Protein AF-A0A2M7T8J0-F1 (afdb_monomer_lite)

Structure (mmCIF, N/CA/C/O backbone):
data_AF-A0A2M7T8J0-F1
#
_entry.id   AF-A0A2M7T8J0-F1
#
loop_
_atom_site.group_PDB
_atom_site.id
_atom_site.type_symbol
_atom_site.label_atom_id
_atom_site.label_alt_id
_atom_site.label_comp_id
_atom_site.label_asym_id
_atom_site.label_entity_id
_atom_site.label_seq_id
_atom_site.pdbx_PDB_ins_code
_atom_site.Cartn_x
_atom_site.Cartn_y
_atom_site.Cartn_z
_atom_site.occupancy
_atom_site.B_iso_or_equiv
_atom_site.auth_seq_id
_atom_site.auth_comp_id
_atom_site.auth_asym_id
_atom_site.auth_atom_id
_atom_site.pdbx_PDB_model_num
ATOM 1 N N . MET A 1 1 ? 11.768 3.349 -6.815 1.00 80.25 1 MET A N 1
ATOM 2 C CA . MET A 1 1 ? 11.225 2.144 -6.154 1.00 80.25 1 MET A CA 1
ATOM 3 C C . MET A 1 1 ? 11.267 2.383 -4.659 1.00 80.25 1 MET A C 1
ATOM 5 O O . MET A 1 1 ? 12.247 2.940 -4.176 1.00 80.25 1 MET A O 1
ATOM 9 N N . LEU A 1 2 ? 10.201 2.019 -3.961 1.00 85.56 2 LEU A N 1
ATOM 10 C CA . LEU A 1 2 ? 9.943 2.386 -2.576 1.00 85.56 2 LEU A CA 1
ATOM 11 C C . LEU A 1 2 ? 9.767 1.124 -1.738 1.00 85.56 2 LEU A C 1
ATOM 13 O O . LEU A 1 2 ? 9.257 0.106 -2.217 1.00 85.56 2 LEU A O 1
ATOM 17 N N . ILE A 1 3 ? 10.123 1.220 -0.465 1.00 88.06 3 ILE A N 1
ATOM 18 C CA . ILE A 1 3 ? 9.613 0.311 0.552 1.00 88.06 3 ILE A CA 1
ATOM 19 C C . ILE A 1 3 ? 8.558 1.056 1.353 1.00 88.06 3 ILE A C 1
ATOM 21 O O . ILE A 1 3 ? 8.827 2.097 1.953 1.00 88.06 3 ILE A O 1
ATOM 25 N N . SER A 1 4 ? 7.346 0.513 1.338 1.00 88.94 4 SER A N 1
ATOM 26 C CA . SER A 1 4 ? 6.214 1.036 2.096 1.00 88.94 4 SER A CA 1
ATOM 27 C C . SER A 1 4 ? 5.883 0.070 3.222 1.00 88.94 4 SER A C 1
ATOM 29 O O . SER A 1 4 ? 5.496 -1.067 2.962 1.00 88.94 4 SER A O 1
ATOM 31 N N . THR A 1 5 ? 6.020 0.517 4.464 1.00 91.62 5 THR A N 1
ATOM 32 C CA . THR A 1 5 ? 5.538 -0.211 5.638 1.00 91.62 5 THR A CA 1
ATOM 33 C C . THR A 1 5 ? 4.176 0.346 6.037 1.00 91.62 5 THR A C 1
ATOM 35 O O . THR A 1 5 ? 4.039 1.543 6.294 1.00 91.62 5 THR A O 1
ATOM 38 N N . VAL A 1 6 ? 3.170 -0.522 6.089 1.00 92.12 6 VAL A N 1
ATOM 39 C CA . VAL A 1 6 ? 1.808 -0.210 6.528 1.00 92.12 6 VAL A CA 1
ATOM 40 C C . VA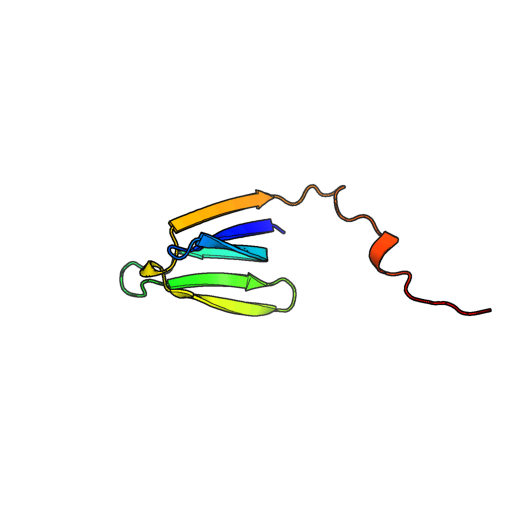L A 1 6 ? 1.583 -0.871 7.883 1.00 92.12 6 VAL A C 1
ATOM 42 O O . VAL A 1 6 ? 1.623 -2.096 7.989 1.00 92.12 6 VAL A O 1
ATOM 45 N N . LEU A 1 7 ? 1.352 -0.050 8.906 1.00 94.56 7 LEU A N 1
ATOM 46 C CA . LEU A 1 7 ? 0.917 -0.483 10.230 1.00 94.56 7 LEU A CA 1
ATOM 47 C C . LEU A 1 7 ? -0.610 -0.440 10.274 1.00 94.56 7 LEU A C 1
ATOM 49 O O . LEU A 1 7 ? -1.215 0.616 10.054 1.00 94.56 7 LEU A O 1
ATOM 53 N N . PHE A 1 8 ? -1.223 -1.573 10.582 1.00 94.25 8 PHE A N 1
ATOM 54 C CA . PHE A 1 8 ? -2.665 -1.742 10.668 1.00 94.25 8 PHE A CA 1
ATOM 55 C C . PHE A 1 8 ? -3.188 -1.437 12.076 1.00 94.25 8 PHE A C 1
ATOM 57 O O . PHE A 1 8 ? -2.450 -1.403 13.066 1.00 94.25 8 PHE A O 1
ATOM 64 N N . THR A 1 9 ? -4.489 -1.169 12.184 1.00 93.75 9 THR A N 1
ATOM 65 C CA . THR A 1 9 ? -5.146 -0.850 13.463 1.00 93.75 9 THR A CA 1
ATOM 66 C C . THR A 1 9 ? -5.181 -2.022 14.439 1.00 93.75 9 THR A C 1
ATOM 68 O O . THR A 1 9 ? -5.269 -1.801 15.644 1.00 93.75 9 THR A O 1
ATOM 71 N N . ASP A 1 10 ? -5.107 -3.251 13.932 1.00 94.19 10 ASP A N 1
ATOM 72 C CA . ASP A 1 10 ? -4.999 -4.482 14.724 1.00 94.19 10 ASP A CA 1
ATOM 73 C C . ASP A 1 10 ? -3.569 -4.753 15.231 1.00 94.19 10 ASP A C 1
ATOM 75 O O . ASP A 1 10 ? -3.362 -5.666 16.030 1.00 94.19 10 ASP A O 1
ATOM 79 N N . GLY A 1 11 ? -2.599 -3.926 14.826 1.00 93.62 11 GLY A N 1
ATOM 80 C CA . GLY A 1 11 ? -1.190 -4.061 15.177 1.00 93.62 11 GLY A CA 1
ATOM 81 C C . GLY A 1 11 ? -0.375 -4.901 14.195 1.00 93.62 11 GLY A C 1
ATOM 82 O O . GLY A 1 11 ? 0.821 -5.062 14.427 1.00 93.62 11 GLY A O 1
ATOM 83 N N . GLU A 1 12 ? -0.970 -5.416 13.114 1.00 95.12 12 GLU A N 1
ATOM 84 C CA . GLU A 1 12 ? -0.216 -6.064 12.042 1.00 95.12 12 GLU A CA 1
ATOM 85 C C . GLU A 1 12 ? 0.670 -5.036 11.318 1.00 95.12 12 GLU A C 1
ATOM 87 O O . GLU A 1 12 ? 0.278 -3.888 11.105 1.00 95.12 12 GLU A O 1
ATOM 92 N N . GLU A 1 13 ? 1.868 -5.446 10.911 1.00 94.12 13 GLU A N 1
ATOM 93 C CA . GLU A 1 13 ? 2.748 -4.659 10.050 1.00 94.12 13 GLU A CA 1
ATOM 94 C C . GLU A 1 13 ? 3.003 -5.428 8.758 1.00 94.12 13 GLU A C 1
ATOM 96 O O . GLU A 1 13 ? 3.427 -6.585 8.786 1.00 94.12 13 GLU A O 1
ATOM 101 N N . ARG A 1 14 ? 2.769 -4.784 7.610 1.00 92.62 14 ARG A N 1
ATOM 102 C CA . ARG A 1 14 ? 3.136 -5.339 6.300 1.00 92.62 14 ARG A CA 1
ATOM 103 C C . ARG A 1 14 ? 4.057 -4.402 5.557 1.00 92.62 14 ARG A C 1
ATOM 105 O O . ARG A 1 14 ? 3.855 -3.190 5.545 1.00 92.62 14 ARG A O 1
ATOM 112 N N . GLN A 1 15 ? 5.041 -4.991 4.894 1.00 91.12 15 GLN A N 1
ATOM 113 C CA . GLN A 1 15 ? 5.990 -4.273 4.068 1.00 91.12 15 GLN A CA 1
ATOM 114 C C . GLN A 1 15 ? 5.776 -4.624 2.598 1.00 91.12 15 GLN A C 1
ATOM 116 O O . GLN A 1 15 ? 5.667 -5.794 2.235 1.00 91.12 15 GLN A O 1
ATOM 121 N N . PHE A 1 16 ? 5.739 -3.597 1.756 1.00 89.31 16 PHE A N 1
ATOM 122 C CA . PHE A 1 16 ? 5.527 -3.714 0.322 1.00 89.31 16 PHE A CA 1
ATOM 123 C C . PHE A 1 16 ? 6.691 -3.094 -0.436 1.00 89.31 16 PHE A C 1
ATOM 125 O O . PHE A 1 16 ? 7.129 -1.980 -0.133 1.00 89.31 16 PHE A O 1
ATOM 132 N N . ARG A 1 17 ? 7.156 -3.804 -1.464 1.00 89.12 17 ARG A N 1
ATOM 133 C CA . ARG A 1 17 ? 8.060 -3.263 -2.477 1.00 89.12 17 ARG A CA 1
ATOM 134 C C . ARG A 1 17 ? 7.207 -2.644 -3.581 1.00 89.12 17 ARG A C 1
ATOM 136 O O . ARG A 1 17 ? 6.676 -3.362 -4.424 1.00 89.12 17 ARG A O 1
ATOM 143 N N . ALA A 1 18 ? 7.061 -1.326 -3.536 1.00 87.00 18 ALA A N 1
ATOM 144 C CA . ALA A 1 18 ? 6.131 -0.584 -4.376 1.00 87.00 18 ALA A CA 1
ATOM 145 C C . ALA A 1 18 ? 6.865 0.298 -5.397 1.00 87.00 18 ALA A C 1
ATOM 147 O O . ALA A 1 18 ? 7.966 0.798 -5.141 1.00 87.00 18 ALA A O 1
ATOM 148 N N . GLU A 1 19 ? 6.255 0.518 -6.554 1.00 88.81 19 GLU A N 1
ATOM 149 C CA . GLU A 1 19 ? 6.647 1.591 -7.472 1.00 88.81 19 GLU A CA 1
ATOM 150 C C . GLU A 1 19 ? 6.082 2.924 -7.002 1.00 88.81 19 GLU A C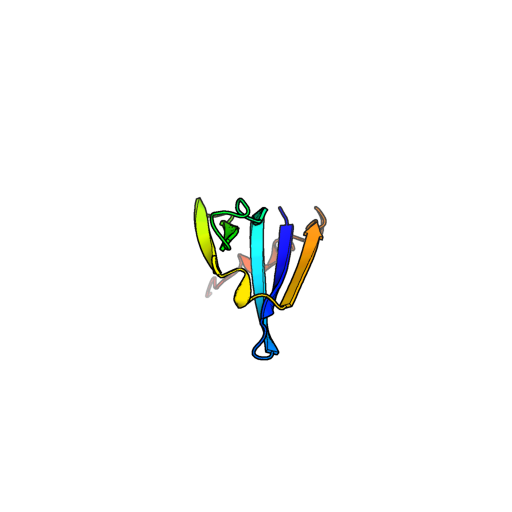 1
ATOM 152 O O . GLU A 1 19 ? 6.811 3.915 -6.932 1.00 88.81 19 GLU A O 1
ATOM 157 N N . SER A 1 20 ? 4.809 2.911 -6.610 1.00 87.44 20 SER A N 1
ATOM 158 C CA . SER A 1 20 ? 4.078 4.058 -6.091 1.00 87.44 20 SER A CA 1
ATOM 159 C C . SER A 1 20 ? 3.103 3.647 -4.996 1.00 87.44 20 SER A C 1
ATOM 161 O O . SER A 1 20 ? 2.610 2.520 -4.942 1.00 87.44 20 SER A O 1
ATOM 163 N N . LEU A 1 21 ? 2.818 4.600 -4.112 1.00 87.44 21 LEU A N 1
ATOM 164 C CA . LEU A 1 21 ? 1.747 4.498 -3.135 1.00 87.44 21 LEU A CA 1
ATOM 165 C C . LEU A 1 21 ? 0.862 5.731 -3.273 1.00 87.44 21 LEU A C 1
ATOM 167 O O . LEU A 1 21 ? 1.350 6.860 -3.221 1.00 87.44 21 LEU A O 1
ATOM 171 N N . SER A 1 22 ? -0.437 5.500 -3.434 1.00 87.00 22 SER A N 1
ATOM 172 C CA . SER A 1 22 ? -1.437 6.554 -3.560 1.00 87.00 22 SER A CA 1
ATOM 173 C C . SER A 1 22 ? -2.496 6.371 -2.485 1.00 87.00 22 SER A C 1
ATOM 175 O O . SER A 1 22 ? -3.092 5.303 -2.356 1.00 87.00 22 SER A O 1
ATOM 177 N N . VAL A 1 23 ? -2.758 7.416 -1.706 1.00 82.00 23 VAL A N 1
ATOM 178 C CA . VAL A 1 23 ? -3.951 7.450 -0.855 1.00 82.00 23 VAL A CA 1
ATOM 179 C C . VAL A 1 23 ? -5.103 7.875 -1.759 1.00 82.00 23 VAL A C 1
ATOM 181 O O . VAL A 1 23 ? -5.039 8.946 -2.363 1.00 82.00 23 VAL A O 1
ATOM 184 N N . GLY A 1 24 ? -6.096 6.999 -1.914 1.00 73.69 24 GLY A N 1
ATOM 185 C CA . GLY A 1 24 ? -7.246 7.209 -2.788 1.00 73.69 24 GLY A CA 1
ATOM 186 C C . GLY A 1 24 ? -8.017 8.475 -2.430 1.00 73.69 24 GLY A C 1
ATOM 187 O O . GLY A 1 24 ? -7.843 9.057 -1.353 1.00 73.69 24 GLY A O 1
ATOM 188 N N . ALA A 1 25 ? -8.883 8.915 -3.343 1.00 68.50 25 ALA A N 1
ATOM 189 C CA . ALA A 1 25 ? -9.693 10.100 -3.100 1.00 68.50 25 ALA A CA 1
ATOM 190 C C . ALA A 1 25 ? -10.540 9.921 -1.817 1.00 68.50 25 ALA A C 1
ATOM 192 O O . ALA A 1 25 ? -10.870 8.792 -1.447 1.00 68.50 25 ALA A O 1
ATOM 193 N N . PRO A 1 26 ? -10.965 11.006 -1.141 1.00 59.66 26 PRO A N 1
ATOM 194 C CA . PRO A 1 26 ? -11.796 10.914 0.068 1.00 59.66 26 PRO A CA 1
ATOM 195 C C . PRO A 1 26 ? -13.079 10.080 -0.106 1.00 59.66 26 PRO A C 1
ATOM 197 O O . PRO A 1 26 ? -13.620 9.562 0.864 1.00 59.66 26 PRO A O 1
ATOM 200 N N . SER A 1 27 ? -13.572 9.948 -1.341 1.00 68.81 27 SER A N 1
ATOM 201 C CA . SER A 1 27 ? -14.711 9.102 -1.710 1.00 68.81 27 SER A CA 1
ATOM 202 C C . SER A 1 27 ? -14.398 7.605 -1.749 1.00 68.81 27 SER A C 1
ATOM 204 O O . SER A 1 27 ? -15.315 6.794 -1.685 1.00 68.81 27 SER A O 1
ATOM 206 N N . GLU A 1 28 ? -13.129 7.236 -1.888 1.00 73.81 28 GLU A N 1
ATOM 207 C CA . GLU A 1 28 ? -12.686 5.859 -2.096 1.00 73.81 28 GLU A CA 1
ATOM 208 C C . GLU A 1 28 ? -12.279 5.185 -0.784 1.00 73.81 28 GLU A C 1
ATOM 210 O O . GLU A 1 28 ? -12.485 3.987 -0.655 1.00 73.81 28 GLU A O 1
ATOM 215 N N . ASN A 1 29 ? -11.791 5.929 0.221 1.00 85.50 29 ASN A N 1
ATOM 216 C CA . ASN A 1 29 ? -11.378 5.384 1.528 1.00 85.50 29 ASN A CA 1
ATOM 217 C C . ASN A 1 29 ? -10.434 4.171 1.411 1.00 85.50 29 ASN A C 1
ATOM 219 O O . ASN A 1 29 ? -10.529 3.210 2.180 1.00 85.50 29 ASN A O 1
ATOM 223 N N . LEU A 1 30 ? -9.516 4.210 0.449 1.00 91.31 30 LEU A N 1
ATOM 224 C CA . LEU A 1 30 ? -8.583 3.129 0.142 1.00 91.31 30 LEU A CA 1
ATOM 225 C C . LEU A 1 30 ? -7.169 3.696 0.008 1.00 91.31 30 LEU A C 1
ATOM 227 O O . LEU A 1 30 ? -6.971 4.837 -0.397 1.00 91.31 30 LEU A O 1
ATOM 231 N N . VAL A 1 31 ? -6.180 2.880 0.332 1.00 90.00 31 VAL A N 1
ATOM 232 C CA . VAL A 1 31 ? -4.771 3.081 0.015 1.00 90.00 31 VAL A CA 1
ATOM 233 C C . VAL A 1 31 ? -4.434 2.095 -1.090 1.00 90.00 31 VAL A C 1
ATOM 235 O O . VAL A 1 31 ? -4.662 0.894 -0.948 1.00 90.00 31 VAL A O 1
ATOM 238 N N . ARG A 1 32 ? -3.900 2.615 -2.187 1.00 92.00 32 ARG A N 1
ATOM 239 C CA . ARG A 1 32 ? -3.449 1.847 -3.338 1.00 92.00 32 ARG A CA 1
ATOM 240 C C . ARG A 1 32 ? -1.934 1.716 -3.291 1.00 92.00 32 ARG A C 1
ATOM 242 O O . ARG A 1 32 ? -1.223 2.716 -3.173 1.00 92.00 32 ARG A O 1
ATOM 249 N N . VAL A 1 33 ? -1.456 0.485 -3.400 1.00 91.12 33 VAL A N 1
ATOM 250 C CA . VAL A 1 33 ? -0.035 0.154 -3.491 1.00 91.12 33 VAL A CA 1
ATOM 251 C C . VAL A 1 33 ? 0.204 -0.512 -4.840 1.00 91.12 33 VAL A C 1
ATOM 253 O O . VAL A 1 33 ? -0.274 -1.622 -5.071 1.00 91.12 33 VAL A O 1
ATOM 256 N N . ASP A 1 34 ? 0.931 0.169 -5.722 1.00 91.94 34 ASP A N 1
ATOM 257 C CA . ASP A 1 34 ? 1.333 -0.367 -7.023 1.00 91.94 34 ASP A CA 1
ATOM 258 C C . ASP A 1 34 ? 2.666 -1.101 -6.858 1.00 91.94 34 ASP A C 1
ATOM 260 O O . ASP A 1 34 ? 3.670 -0.503 -6.459 1.00 91.94 34 ASP A O 1
ATOM 264 N N . LEU A 1 35 ? 2.679 -2.407 -7.108 1.00 89.75 35 LEU A N 1
ATOM 265 C CA . LEU A 1 35 ? 3.859 -3.256 -6.983 1.00 89.75 35 LEU A CA 1
ATOM 266 C C . LEU A 1 35 ? 4.692 -3.256 -8.269 1.00 89.75 35 LEU A C 1
ATOM 268 O O . LEU A 1 35 ? 4.189 -3.028 -9.364 1.00 89.75 35 LEU A O 1
ATOM 272 N N . ALA A 1 36 ? 5.980 -3.583 -8.135 1.00 82.94 36 ALA A N 1
ATOM 273 C CA . ALA A 1 36 ? 6.935 -3.602 -9.251 1.00 82.94 36 ALA A CA 1
ATOM 274 C C . ALA A 1 36 ? 6.657 -4.666 -10.330 1.00 82.94 36 ALA A C 1
ATOM 276 O O . ALA A 1 36 ? 7.243 -4.614 -11.407 1.00 82.94 36 ALA A O 1
ATOM 277 N N . ASP A 1 37 ? 5.799 -5.645 -10.047 1.00 84.31 37 ASP A N 1
ATOM 278 C CA . ASP A 1 37 ? 5.354 -6.659 -11.005 1.00 84.31 37 ASP A CA 1
ATOM 279 C C . ASP A 1 37 ? 4.065 -6.254 -11.750 1.00 84.31 37 ASP A C 1
ATOM 281 O O . ASP A 1 37 ? 3.533 -7.039 -12.534 1.00 84.31 37 ASP A O 1
ATOM 285 N N . GLY A 1 38 ? 3.568 -5.032 -11.522 1.00 85.00 38 GLY A N 1
ATOM 286 C CA . GLY A 1 38 ? 2.317 -4.525 -12.083 1.00 85.00 38 GLY A CA 1
ATOM 287 C C . GLY A 1 38 ? 1.065 -4.947 -11.308 1.00 85.00 38 GLY A C 1
ATOM 288 O O . GLY A 1 38 ? -0.044 -4.613 -11.727 1.00 85.00 38 GLY A O 1
ATOM 289 N N . THR A 1 39 ? 1.212 -5.664 -10.189 1.00 90.12 39 THR A N 1
ATOM 290 C CA . THR A 1 39 ? 0.098 -6.005 -9.299 1.00 90.12 39 THR A CA 1
ATOM 291 C C . THR A 1 39 ? -0.316 -4.791 -8.466 1.00 90.12 39 THR A C 1
ATOM 293 O O . THR A 1 39 ? 0.519 -4.026 -7.989 1.00 90.12 39 THR A O 1
ATOM 296 N N . GLU A 1 40 ? -1.618 -4.636 -8.228 1.00 91.12 40 GLU A N 1
ATOM 297 C CA . GLU A 1 40 ? -2.168 -3.595 -7.359 1.00 91.12 40 GLU A CA 1
ATOM 298 C C . GLU A 1 40 ? -2.717 -4.207 -6.068 1.00 91.12 40 GLU A C 1
ATOM 300 O O . GLU A 1 40 ? -3.485 -5.173 -6.098 1.00 91.12 40 GLU A O 1
ATOM 305 N N . ILE A 1 41 ? -2.350 -3.625 -4.925 1.00 90.12 41 ILE A N 1
ATOM 306 C CA . ILE A 1 41 ? -2.917 -3.971 -3.620 1.00 90.12 41 ILE A CA 1
ATOM 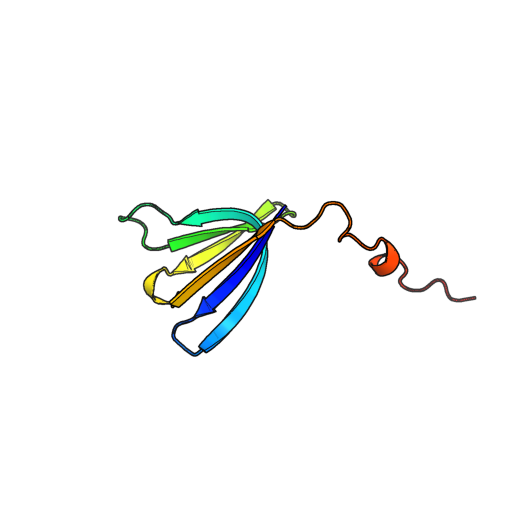307 C C . ILE A 1 41 ? -3.777 -2.811 -3.130 1.00 90.12 41 ILE A C 1
ATOM 309 O O . ILE A 1 41 ? -3.311 -1.680 -2.990 1.00 90.12 41 ILE A O 1
ATOM 313 N N . LEU A 1 42 ? -5.034 -3.126 -2.821 1.00 91.62 42 LEU A N 1
ATOM 314 C CA . LEU A 1 42 ? -6.005 -2.197 -2.256 1.00 91.62 42 LEU A CA 1
ATOM 315 C C . LEU A 1 42 ? -6.176 -2.463 -0.762 1.00 91.62 42 LEU A C 1
ATOM 317 O O . LEU A 1 42 ? -6.586 -3.551 -0.356 1.00 91.62 42 LEU A O 1
ATOM 321 N N . ILE A 1 43 ? -5.879 -1.457 0.056 1.00 91.75 43 ILE A N 1
ATOM 322 C CA . ILE A 1 43 ? -5.963 -1.526 1.514 1.00 91.75 43 ILE A CA 1
ATOM 323 C C . ILE A 1 43 ? -7.033 -0.541 1.997 1.00 91.75 43 ILE A C 1
ATOM 325 O O . ILE A 1 43 ? -6.927 0.648 1.705 1.00 91.75 43 ILE A O 1
ATOM 329 N N . PRO A 1 44 ? -8.055 -0.960 2.759 1.00 91.19 44 PRO A N 1
ATOM 330 C CA . PRO A 1 44 ? -9.044 -0.027 3.289 1.00 91.19 44 PRO A CA 1
ATOM 331 C C . PRO A 1 44 ? -8.414 0.989 4.245 1.00 91.19 44 PRO A C 1
ATOM 333 O O . PRO A 1 44 ? -7.757 0.608 5.212 1.00 91.19 44 PRO A O 1
ATOM 336 N N . PHE A 1 45 ? -8.651 2.281 4.027 1.00 89.38 45 PHE A N 1
ATOM 337 C CA . PHE A 1 45 ? -8.018 3.358 4.794 1.00 89.38 45 PHE A CA 1
ATOM 338 C C . PHE A 1 45 ? -8.330 3.269 6.294 1.00 89.38 45 PHE A C 1
ATOM 340 O O . PHE A 1 45 ? -7.450 3.483 7.118 1.00 89.38 45 PHE A O 1
ATOM 347 N N . TYR A 1 46 ? -9.549 2.858 6.661 1.00 89.88 46 TYR A N 1
ATOM 348 C CA . TYR A 1 46 ? -9.951 2.677 8.063 1.00 89.88 46 TYR A CA 1
ATOM 349 C C . TYR A 1 46 ? -9.157 1.585 8.799 1.00 89.88 46 TYR A C 1
ATOM 351 O O . TYR A 1 46 ? -9.137 1.575 10.026 1.00 89.88 46 TYR A O 1
ATOM 359 N N . SER A 1 47 ? -8.540 0.655 8.062 1.00 92.12 47 SER A N 1
ATOM 360 C CA . SER A 1 47 ? -7.703 -0.411 8.627 1.00 92.12 47 SER A CA 1
ATOM 361 C C . SER A 1 47 ? -6.253 0.028 8.835 1.00 92.12 47 SER A C 1
ATOM 363 O O . SER A 1 47 ? -5.494 -0.659 9.516 1.00 92.12 47 SER A O 1
ATOM 365 N N . VAL A 1 48 ? -5.863 1.176 8.273 1.00 91.56 48 VAL A N 1
ATOM 366 C CA . VAL A 1 48 ? -4.498 1.694 8.320 1.00 91.56 48 VAL A CA 1
ATOM 367 C C . VAL A 1 48 ? -4.352 2.645 9.497 1.00 91.56 48 VAL A C 1
ATOM 369 O O . VAL A 1 48 ? -5.061 3.640 9.619 1.00 91.56 48 VAL A O 1
ATOM 372 N N . LYS A 1 49 ? -3.378 2.362 10.357 1.00 92.38 49 LYS A N 1
ATOM 373 C CA . LYS A 1 49 ? -2.986 3.238 11.460 1.00 92.38 49 LYS A CA 1
ATOM 374 C C . LYS A 1 49 ? -1.890 4.210 11.035 1.00 92.38 49 LYS A C 1
ATOM 376 O O . LYS A 1 49 ? -1.930 5.379 11.408 1.00 92.38 49 LYS A O 1
ATOM 381 N N . GLN A 1 50 ? -0.899 3.728 10.288 1.00 91.94 50 GLN A N 1
ATOM 382 C CA . GLN A 1 50 ? 0.239 4.530 9.845 1.00 91.94 50 GLN A CA 1
ATOM 383 C C . GLN A 1 50 ? 0.850 3.952 8.566 1.00 91.94 50 GLN A C 1
ATOM 385 O O . GLN A 1 50 ? 0.892 2.737 8.385 1.00 91.94 50 GLN A O 1
ATOM 390 N N . ILE A 1 51 ? 1.363 4.831 7.703 1.00 90.50 51 ILE A N 1
ATOM 391 C CA . ILE A 1 51 ? 2.147 4.467 6.519 1.00 90.50 51 ILE A CA 1
ATOM 392 C C . ILE A 1 51 ? 3.513 5.136 6.636 1.00 90.50 51 ILE A C 1
ATOM 394 O O . ILE A 1 51 ? 3.596 6.338 6.895 1.00 90.50 51 ILE A O 1
ATOM 398 N N . ILE A 1 52 ? 4.577 4.360 6.447 1.00 89.69 52 ILE A N 1
ATOM 399 C CA . ILE A 1 52 ? 5.956 4.843 6.393 1.00 89.69 52 ILE A CA 1
ATOM 400 C C . ILE A 1 52 ? 6.526 4.445 5.036 1.00 89.69 52 ILE A C 1
ATOM 402 O O . ILE A 1 52 ? 6.673 3.260 4.747 1.00 89.69 52 ILE A O 1
ATOM 406 N N . THR A 1 53 ? 6.855 5.433 4.211 1.00 88.12 53 THR A N 1
ATOM 407 C CA . THR A 1 53 ? 7.478 5.229 2.899 1.00 88.12 53 THR A CA 1
ATOM 408 C C . THR A 1 53 ? 8.936 5.648 2.948 1.00 88.12 53 THR A C 1
ATOM 410 O O . THR A 1 53 ? 9.248 6.749 3.405 1.00 88.12 53 THR A O 1
ATOM 413 N N . GLN A 1 54 ? 9.821 4.784 2.466 1.00 85.62 54 GLN A N 1
ATOM 414 C CA . GLN A 1 54 ? 11.243 5.070 2.322 1.00 85.62 54 GLN A CA 1
ATOM 415 C C . GLN A 1 54 ? 11.667 4.775 0.886 1.00 85.62 54 GLN A C 1
ATOM 417 O O . GLN A 1 54 ? 11.287 3.748 0.315 1.00 85.62 54 GLN A O 1
ATOM 422 N N . ASP A 1 55 ? 12.457 5.672 0.303 1.00 81.88 55 ASP A N 1
ATOM 423 C CA . ASP A 1 55 ? 13.131 5.403 -0.960 1.00 81.88 55 ASP A CA 1
ATOM 424 C C . ASP A 1 55 ? 14.087 4.233 -0.781 1.00 81.88 55 ASP A C 1
ATOM 426 O O . ASP A 1 55 ? 14.860 4.196 0.180 1.00 81.88 55 ASP A O 1
ATOM 430 N N . LEU A 1 56 ? 14.041 3.269 -1.705 1.00 72.75 56 LEU A N 1
ATOM 431 C CA . LEU A 1 56 ? 15.061 2.237 -1.716 1.00 72.75 56 LEU A CA 1
ATOM 432 C C . LEU A 1 56 ? 16.369 2.885 -2.199 1.00 72.75 56 LEU A C 1
ATOM 434 O O . LEU A 1 56 ? 16.391 3.394 -3.326 1.00 72.75 56 LEU A O 1
ATOM 438 N N . PRO A 1 57 ? 17.455 2.871 -1.401 1.00 67.19 57 PRO A N 1
ATOM 439 C CA . PRO A 1 57 ? 18.750 3.327 -1.881 1.00 67.19 57 PRO A CA 1
ATOM 440 C C . PRO A 1 57 ? 19.124 2.541 -3.137 1.00 67.19 57 PRO A C 1
ATOM 442 O O . PRO A 1 57 ? 18.925 1.325 -3.188 1.00 67.19 57 PRO A O 1
ATOM 445 N 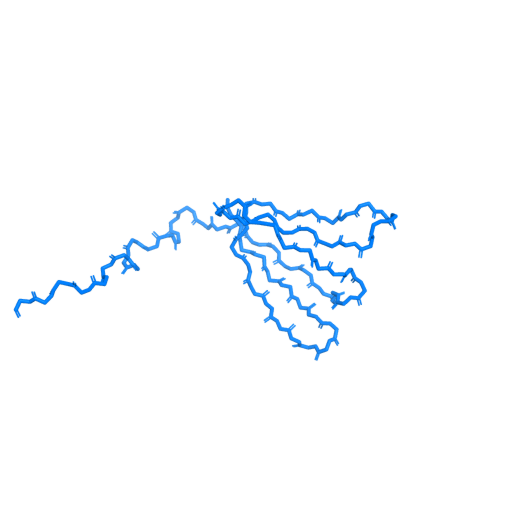N . VAL A 1 58 ? 19.691 3.221 -4.135 1.00 60.97 58 VAL A N 1
ATOM 446 C CA . VAL A 1 58 ? 20.153 2.588 -5.385 1.00 60.97 58 VAL A CA 1
ATOM 447 C C . VAL A 1 58 ? 21.138 1.444 -5.089 1.00 60.97 58 VAL A C 1
ATOM 449 O O . VAL A 1 58 ? 21.138 0.431 -5.781 1.00 60.97 58 VAL A O 1
ATOM 452 N N . ASP A 1 59 ? 21.879 1.562 -3.986 1.00 62.62 59 ASP A N 1
ATOM 453 C CA . ASP A 1 59 ? 22.885 0.602 -3.528 1.00 62.62 59 ASP A CA 1
ATOM 454 C C . ASP A 1 59 ? 22.329 -0.525 -2.629 1.00 62.62 59 ASP A C 1
ATOM 456 O O . ASP A 1 59 ? 23.072 -1.417 -2.226 1.00 62.62 59 ASP A O 1
ATOM 460 N N . ALA A 1 60 ? 21.031 -0.517 -2.290 1.00 56.62 60 ALA A N 1
ATOM 461 C CA . ALA A 1 60 ? 20.415 -1.521 -1.409 1.00 56.62 60 ALA A CA 1
ATOM 462 C C . ALA A 1 60 ? 19.922 -2.778 -2.148 1.00 56.62 60 ALA A C 1
ATOM 464 O O . ALA A 1 60 ? 19.478 -3.739 -1.516 1.00 56.62 60 ALA A O 1
ATOM 465 N N . ILE A 1 61 ? 20.008 -2.807 -3.481 1.00 53.66 61 ILE A N 1
ATOM 466 C CA . ILE A 1 61 ? 19.783 -4.025 -4.263 1.00 53.66 61 ILE A CA 1
ATOM 467 C C . ILE A 1 61 ? 21.079 -4.837 -4.213 1.00 53.66 61 ILE A C 1
ATOM 469 O O . ILE A 1 61 ? 21.902 -4.763 -5.120 1.00 53.66 61 ILE A O 1
ATOM 473 N N . SER A 1 62 ? 21.285 -5.606 -3.140 1.00 48.28 62 SER A N 1
ATOM 474 C CA . SER A 1 62 ? 22.331 -6.632 -3.154 1.00 48.28 62 SER A CA 1
ATOM 475 C C . SER A 1 62 ? 21.989 -7.656 -4.247 1.00 48.28 62 SER A C 1
ATOM 477 O O . SER A 1 62 ? 20.925 -8.276 -4.175 1.00 48.28 62 SER A O 1
ATOM 479 N N . PRO A 1 63 ? 22.850 -7.864 -5.261 1.00 51.69 63 PRO A N 1
ATOM 480 C CA . PRO A 1 63 ? 22.609 -8.839 -6.328 1.00 51.69 63 PRO A CA 1
ATOM 481 C C . PRO A 1 63 ? 22.648 -10.304 -5.845 1.00 51.69 63 PRO A C 1
ATOM 483 O O . PRO A 1 63 ? 22.442 -11.221 -6.634 1.00 51.69 63 PRO A O 1
ATOM 486 N N . GLU A 1 64 ? 22.875 -10.546 -4.553 1.00 50.38 64 GLU A N 1
ATOM 487 C CA . GLU A 1 64 ? 23.100 -11.876 -3.977 1.00 50.38 64 GLU A CA 1
ATOM 488 C C . GLU A 1 64 ? 21.825 -12.719 -3.771 1.00 50.38 64 GLU A C 1
ATOM 490 O O . GLU A 1 64 ? 21.929 -13.895 -3.441 1.00 50.38 64 GLU A O 1
ATOM 495 N N . ILE A 1 65 ? 20.621 -12.183 -4.022 1.00 50.38 65 ILE A N 1
ATOM 496 C CA . ILE A 1 65 ? 19.354 -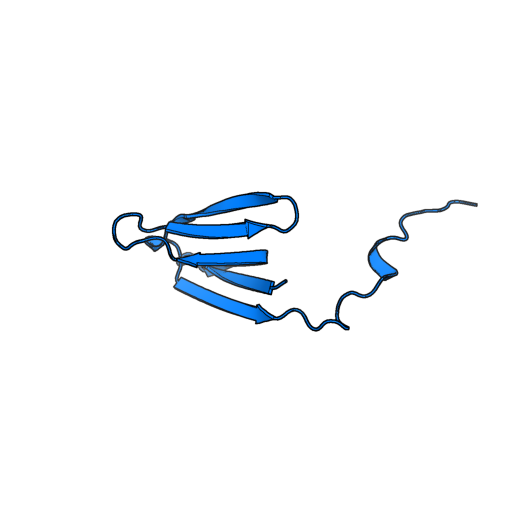12.932 -3.849 1.00 50.38 65 ILE A CA 1
ATOM 497 C C . ILE A 1 65 ? 18.988 -13.783 -5.091 1.00 50.38 65 IL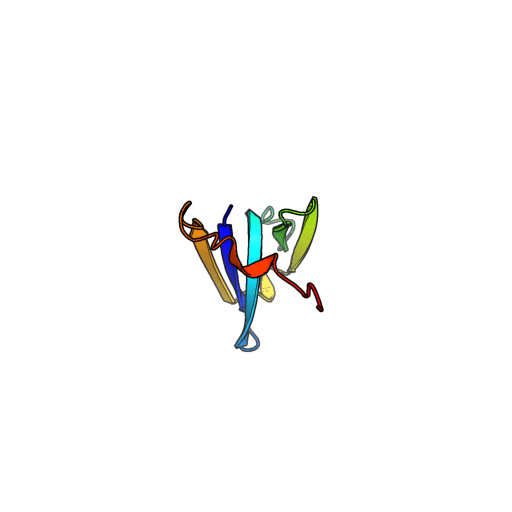E A C 1
ATOM 499 O O . ILE A 1 65 ? 18.095 -14.619 -5.023 1.00 50.38 65 ILE A O 1
ATOM 503 N N . PHE A 1 66 ? 19.704 -13.651 -6.218 1.00 46.56 66 PHE A N 1
ATOM 504 C CA . PHE A 1 66 ? 19.440 -14.441 -7.438 1.00 46.56 66 PHE A CA 1
ATOM 505 C C . PHE A 1 66 ? 20.274 -15.725 -7.593 1.00 46.56 66 PHE A C 1
ATOM 507 O O . PHE A 1 66 ? 20.089 -16.436 -8.578 1.00 46.56 66 PHE A O 1
ATOM 514 N N . ASN A 1 67 ? 21.154 -16.070 -6.649 1.00 42.12 67 ASN A N 1
ATOM 515 C CA . ASN A 1 67 ? 21.901 -17.333 -6.700 1.00 42.12 67 ASN A CA 1
ATOM 516 C C . ASN A 1 67 ? 21.213 -18.428 -5.868 1.00 42.12 67 ASN A C 1
ATOM 518 O O . ASN A 1 67 ? 21.762 -18.923 -4.885 1.00 42.12 67 ASN A O 1
ATOM 522 N N . GLU A 1 68 ? 20.014 -18.845 -6.280 1.00 48.12 68 GLU A N 1
ATOM 523 C CA . GLU A 1 68 ? 19.553 -20.192 -5.943 1.00 48.12 68 GLU A CA 1
ATOM 524 C C . GLU A 1 68 ? 20.324 -21.222 -6.789 1.00 48.12 68 GLU A C 1
ATOM 526 O O . GLU A 1 68 ? 20.262 -21.216 -8.014 1.00 48.12 68 GLU A O 1
ATOM 531 N N . ASN A 1 69 ? 21.020 -22.128 -6.099 1.00 48.34 69 ASN A N 1
ATOM 532 C CA . ASN A 1 69 ? 21.268 -23.518 -6.495 1.00 48.34 69 ASN A CA 1
ATOM 533 C C . ASN A 1 69 ? 21.808 -23.790 -7.911 1.00 48.34 69 ASN A C 1
ATOM 535 O O . ASN A 1 69 ? 21.076 -24.226 -8.800 1.00 48.34 69 ASN A O 1
ATOM 539 N N . VAL A 1 70 ? 23.135 -23.756 -8.060 1.00 49.00 70 VAL A N 1
ATOM 540 C CA . VAL A 1 70 ? 23.804 -24.678 -8.993 1.00 49.00 70 VAL A CA 1
ATOM 541 C C . VAL A 1 70 ? 24.383 -25.835 -8.172 1.00 49.00 70 VAL A C 1
ATOM 543 O O . VAL A 1 70 ? 25.422 -25.651 -7.537 1.00 49.00 70 VAL A O 1
ATOM 546 N N . PRO A 1 71 ? 23.736 -27.015 -8.125 1.00 56.91 71 PRO A N 1
ATOM 547 C CA . PRO A 1 71 ? 24.382 -28.202 -7.585 1.00 56.91 71 PRO A CA 1
ATOM 548 C C . PRO A 1 71 ? 25.499 -28.634 -8.543 1.00 56.91 71 PRO A C 1
ATOM 550 O O . PRO A 1 71 ? 25.288 -28.715 -9.755 1.00 56.91 71 PRO A O 1
ATOM 553 N N . SER A 1 72 ? 26.686 -28.894 -7.995 1.00 55.28 72 SER A N 1
ATOM 554 C CA . SER A 1 72 ? 27.719 -29.719 -8.636 1.00 55.28 72 SER A CA 1
ATOM 555 C C . SER A 1 72 ? 27.774 -31.064 -7.933 1.00 55.28 72 SER A C 1
ATOM 557 O O . SER A 1 72 ? 27.729 -31.049 -6.682 1.00 55.28 72 SER A O 1
#

Organism: NCBI:txid1973895

Secondary structure (DSSP, 8-state):
-EEEEEEETTS-EEEEEEEEEEEPPTTT-EEEEEETTS-EEEEEGGGEEEEEEEEPPGGG--GGGG------

Radius of gyration: 15.33 Å; chains: 1; bounding box: 42×41×27 Å

pLDDT: mean 79.81, std 15.96, range [42.12, 95.12]

Foldseek 3Di:
DKWKWFQFPVRDIDIAQAPDWDCDDPVPQWIWGQHPVRDIDTHRNNGTPDMDMDDDPPPNPPVPPPDDDDDD

Sequence (72 aa):
MLISTVLFTDGEERQFRAESLSVGAPSENLVRVDLADGTEILIPFYSVKQIITQDLPVDAISPEIFNENVPS